Protein AF-A0A2P5N704-F1 (afdb_monomer_lite)

Sequence (113 aa):
MSKYLDLANVSDPSLVISEDHLAGADVYVDAKLWGLDIDPETIALPNARLSEIAMHWAKYLAADEG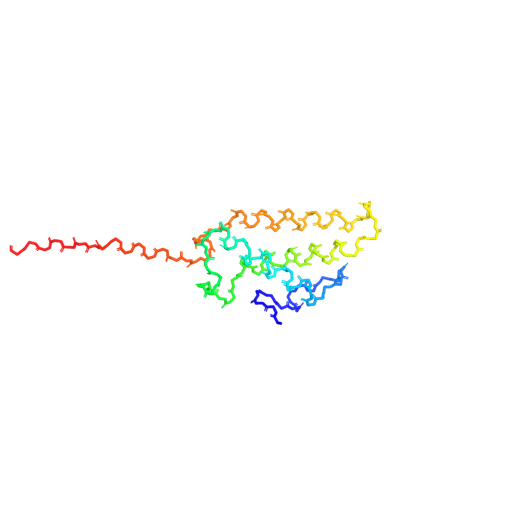AISEDSPLVKKARNFKDNAELLSETLSRKSLGIVDNNEYGNVILGRA

Foldseek 3Di:
DADADDPVVQDDVVFDQDVVLLVVLSVVLCVLCVVQVHHPVPFDPNDPLSNLLSSLSSLLVRLVVVDPDCPDVSVVSSVVSVVVSVVSSVVDDCVSSVNPPPPCPDPPPPDDD

Secondary structure (DSSP, 8-state):
--SS--HHHH-BTTB---HHHHHHHHHHHHHHHHHTT--GGGSPSS-HHHHHHHHHHHHHHHHHHT-SSTTSHHHHHHHHHHHHHHHHHHT--TTTTT---------------

Radius of gyration: 18.69 Å; chains: 1; bounding box: 48×23×66 Å

pLDDT: mean 76.05, std 10.94, range [47.25, 88.94]

Structure (mmCIF, N/CA/C/O backbone):
data_AF-A0A2P5N704-F1
#
_entry.id   AF-A0A2P5N704-F1
#
loop_
_atom_site.group_PDB
_atom_site.id
_atom_site.type_symbol
_atom_site.label_atom_id
_atom_site.label_alt_id
_atom_site.label_comp_id
_atom_site.label_asym_id
_atom_site.label_entity_id
_atom_site.label_seq_id
_atom_site.pdbx_PDB_ins_code
_atom_site.Cartn_x
_atom_site.Cartn_y
_atom_site.Cartn_z
_atom_site.occupancy
_atom_site.B_iso_or_equiv
_atom_site.auth_seq_id
_atom_site.auth_comp_id
_atom_site.auth_asym_id
_atom_site.auth_atom_id
_atom_site.pdbx_PDB_model_num
ATOM 1 N N . MET A 1 1 ? -6.088 -14.693 -5.894 1.00 55.22 1 MET A N 1
ATOM 2 C CA . MET A 1 1 ? -7.161 -13.682 -5.792 1.00 55.22 1 MET A CA 1
ATOM 3 C C . MET A 1 1 ? -6.734 -12.674 -4.758 1.00 55.22 1 MET A C 1
ATOM 5 O O . MET A 1 1 ? -6.454 -13.090 -3.638 1.00 55.22 1 MET A O 1
ATOM 9 N N . SER A 1 2 ? -6.633 -11.406 -5.148 1.00 61.19 2 SER A N 1
ATOM 10 C CA . SER A 1 2 ? -6.243 -10.362 -4.208 1.00 61.19 2 SER A CA 1
ATOM 11 C C . SER A 1 2 ? -7.361 -10.009 -3.242 1.00 61.19 2 SER A C 1
ATOM 13 O O . SER A 1 2 ? -8.535 -10.018 -3.613 1.00 61.19 2 SER A O 1
ATOM 15 N N . LYS A 1 3 ? -6.991 -9.752 -1.984 1.00 69.06 3 LYS A N 1
ATOM 16 C CA . LYS A 1 3 ? -7.943 -9.495 -0.891 1.00 69.06 3 LYS A CA 1
ATOM 17 C C . LYS A 1 3 ? -8.500 -8.077 -0.937 1.00 69.06 3 LYS A C 1
ATOM 19 O O . LYS A 1 3 ? -9.685 -7.882 -0.674 1.00 69.06 3 LYS A O 1
ATOM 24 N N . TYR A 1 4 ? -7.658 -7.095 -1.258 1.00 70.88 4 TYR A N 1
ATOM 25 C CA . TYR A 1 4 ? -8.018 -5.676 -1.147 1.00 70.88 4 TYR A CA 1
ATOM 26 C C . TYR A 1 4 ? -8.354 -5.022 -2.488 1.00 70.88 4 TYR A C 1
ATOM 28 O O . TYR A 1 4 ? -8.902 -3.914 -2.511 1.00 70.88 4 TYR A O 1
ATOM 36 N N . LEU A 1 5 ? -8.025 -5.685 -3.599 1.00 72.19 5 LEU A N 1
ATOM 37 C CA . LEU A 1 5 ? -8.093 -5.110 -4.932 1.00 72.19 5 LEU A CA 1
ATOM 38 C C . LEU A 1 5 ? -8.457 -6.114 -6.013 1.00 72.19 5 LEU A C 1
ATOM 40 O O . LEU A 1 5 ? -8.068 -7.277 -5.978 1.00 72.19 5 LEU A O 1
ATOM 44 N N . ASP A 1 6 ? -9.145 -5.586 -7.019 1.00 72.88 6 ASP A N 1
ATOM 45 C CA . ASP A 1 6 ? -9.465 -6.285 -8.251 1.00 72.88 6 ASP A CA 1
ATOM 46 C C . ASP A 1 6 ? -8.672 -5.656 -9.405 1.00 72.88 6 ASP A C 1
ATOM 48 O O . ASP A 1 6 ? -8.493 -4.431 -9.445 1.00 72.88 6 ASP A O 1
ATOM 52 N N . LEU A 1 7 ? -8.216 -6.477 -10.354 1.00 65.81 7 LEU A N 1
ATOM 53 C CA . LEU A 1 7 ? -7.479 -6.036 -11.547 1.00 65.81 7 LEU A CA 1
ATOM 54 C C . LEU A 1 7 ? -8.240 -4.946 -12.315 1.00 65.81 7 LEU A C 1
ATOM 56 O O . LEU A 1 7 ? -7.628 -4.015 -12.844 1.00 65.81 7 LEU A O 1
ATOM 60 N N . ALA A 1 8 ? -9.573 -5.021 -12.324 1.00 65.50 8 ALA A N 1
ATOM 61 C CA . ALA A 1 8 ? -10.426 -4.038 -12.983 1.00 65.50 8 ALA A CA 1
ATOM 62 C C . ALA A 1 8 ? -10.324 -2.626 -12.371 1.00 65.50 8 ALA A C 1
ATOM 64 O O . ALA A 1 8 ? -10.507 -1.641 -13.082 1.00 65.50 8 ALA A O 1
ATOM 65 N N . ASN A 1 9 ? -10.003 -2.511 -11.078 1.00 65.12 9 ASN A N 1
ATOM 66 C CA . ASN A 1 9 ? -9.929 -1.229 -10.366 1.00 65.12 9 ASN A CA 1
ATOM 67 C C . ASN A 1 9 ? -8.544 -0.571 -10.435 1.00 65.12 9 ASN A C 1
ATOM 69 O O . ASN A 1 9 ? -8.410 0.616 -10.148 1.00 65.12 9 ASN A O 1
ATOM 73 N N . VAL A 1 10 ? -7.510 -1.331 -10.797 1.00 66.56 10 VAL A N 1
ATOM 74 C CA . VAL A 1 10 ? -6.106 -0.888 -10.785 1.00 66.56 10 VAL A CA 1
ATOM 75 C C . VAL A 1 10 ? -5.552 -0.597 -12.178 1.00 66.56 10 VAL A C 1
ATOM 77 O O . VAL A 1 10 ? -4.522 0.069 -12.279 1.00 66.56 10 VAL A O 1
ATOM 80 N N . SER A 1 11 ? -6.243 -1.035 -13.234 1.00 64.62 11 SER A N 1
ATOM 81 C CA . SER A 1 11 ? -5.792 -0.907 -14.621 1.00 64.62 11 SER A CA 1
ATOM 82 C C . SER A 1 11 ? -5.401 0.537 -14.974 1.00 64.62 11 SER A C 1
ATOM 84 O O . SER A 1 11 ? -6.229 1.448 -14.956 1.00 64.62 11 SER A O 1
ATOM 86 N N . ASP A 1 12 ? -4.120 0.744 -15.285 1.00 66.12 12 ASP A N 1
ATOM 87 C CA . ASP A 1 12 ? -3.581 2.004 -15.792 1.00 66.12 12 ASP A CA 1
ATOM 88 C C . ASP A 1 12 ? -3.083 1.760 -17.222 1.00 66.12 12 ASP A C 1
ATOM 90 O O . ASP A 1 12 ? -2.269 0.862 -17.428 1.00 66.12 12 ASP A O 1
ATOM 94 N N . PRO A 1 13 ? -3.517 2.536 -18.228 1.00 68.38 13 PRO A N 1
ATOM 95 C CA . PRO A 1 13 ? -3.105 2.316 -19.616 1.00 68.38 13 PRO A CA 1
ATOM 96 C C . PRO A 1 13 ? -1.598 2.520 -19.848 1.00 68.38 13 PRO A C 1
ATOM 98 O O . PRO A 1 13 ? -1.090 2.167 -20.909 1.00 68.38 13 PRO A O 1
ATOM 101 N N . SER A 1 14 ? -0.879 3.092 -18.879 1.00 68.50 14 SER A N 1
ATOM 102 C CA . SER A 1 14 ? 0.566 3.321 -18.938 1.00 68.50 14 SER A CA 1
ATOM 103 C C . SER A 1 14 ? 1.391 2.204 -18.293 1.00 68.50 14 SER A C 1
ATOM 105 O O . SER A 1 14 ? 2.616 2.262 -18.385 1.00 68.50 14 SER A O 1
ATOM 107 N N . LEU A 1 15 ? 0.768 1.245 -17.593 1.00 74.62 15 LEU A N 1
ATOM 108 C CA . LEU A 1 15 ? 1.452 0.211 -16.811 1.00 74.62 15 LEU A CA 1
ATOM 109 C C . LEU A 1 15 ? 0.799 -1.156 -17.024 1.00 74.62 15 LEU A C 1
ATOM 111 O O . LEU A 1 15 ? -0.420 -1.296 -16.988 1.00 74.62 15 LEU A O 1
ATOM 115 N N . VAL A 1 16 ? 1.619 -2.192 -17.186 1.00 79.19 16 VAL A N 1
ATOM 116 C CA . VAL A 1 16 ? 1.127 -3.572 -17.224 1.00 79.19 16 VAL A CA 1
ATOM 117 C C . VAL A 1 16 ? 1.076 -4.087 -15.794 1.00 79.19 16 VAL A C 1
ATOM 119 O O . VAL A 1 16 ? 2.108 -4.323 -15.173 1.00 79.19 16 VAL A O 1
ATOM 122 N N . ILE A 1 17 ? -0.131 -4.225 -15.251 1.00 81.25 17 ILE A N 1
ATOM 123 C CA . ILE A 1 17 ? -0.331 -4.700 -13.883 1.00 81.25 17 ILE A CA 1
ATOM 124 C C . ILE A 1 17 ? -0.816 -6.144 -13.937 1.00 81.25 17 ILE A C 1
ATOM 126 O O . ILE A 1 17 ? -1.835 -6.438 -14.559 1.00 81.25 17 ILE A O 1
ATOM 130 N N . SER A 1 18 ? -0.051 -7.038 -13.318 1.00 83.00 18 SER A N 1
ATOM 131 C CA . SER A 1 18 ? -0.331 -8.465 -13.222 1.00 83.00 18 SER A CA 1
ATOM 132 C C . SER A 1 18 ? -0.947 -8.804 -11.861 1.00 83.00 18 SER A C 1
ATOM 134 O O . SER A 1 18 ? -0.918 -8.002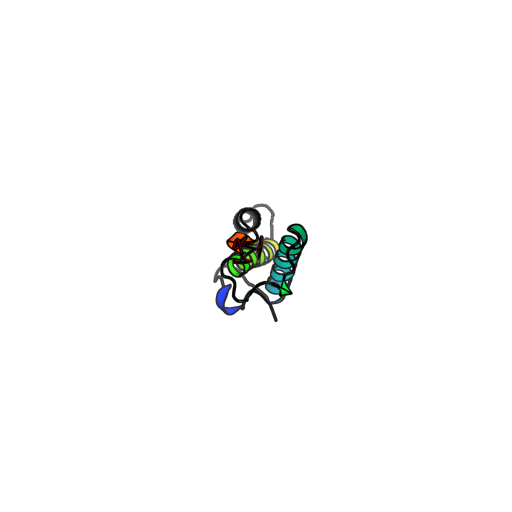 -10.924 1.00 83.00 18 SER A O 1
ATOM 136 N N . GLU A 1 19 ? -1.487 -10.016 -11.733 1.00 82.44 19 GLU A N 1
ATOM 137 C CA . GLU A 1 19 ? -1.955 -10.529 -10.438 1.00 82.44 19 GLU A CA 1
ATOM 138 C C . GLU A 1 19 ? -0.821 -10.646 -9.408 1.00 82.44 19 GLU A C 1
ATOM 140 O O . GLU A 1 19 ? -1.077 -10.533 -8.212 1.00 82.44 19 GLU A O 1
ATOM 145 N N . ASP A 1 20 ? 0.427 -10.813 -9.856 1.00 83.50 20 ASP A N 1
ATOM 146 C CA . ASP A 1 20 ? 1.601 -10.886 -8.980 1.00 83.50 20 ASP A CA 1
ATOM 147 C C . ASP A 1 20 ? 1.849 -9.546 -8.267 1.00 83.50 20 ASP A C 1
ATOM 149 O O . ASP A 1 20 ? 2.051 -9.497 -7.053 1.00 83.50 20 ASP A O 1
ATOM 153 N N . HIS A 1 21 ? 1.679 -8.428 -8.985 1.00 84.31 21 HIS A N 1
ATOM 154 C CA . HIS A 1 21 ? 1.752 -7.087 -8.397 1.00 84.31 21 HIS A CA 1
ATOM 155 C C . HIS A 1 21 ? 0.647 -6.842 -7.365 1.00 84.31 21 HIS A C 1
ATOM 157 O O . HIS A 1 21 ? 0.877 -6.163 -6.362 1.00 84.31 21 HIS A O 1
ATOM 163 N N . LEU A 1 22 ? -0.550 -7.391 -7.592 1.00 83.81 22 LEU A N 1
ATOM 164 C CA . LEU A 1 22 ? -1.639 -7.295 -6.623 1.00 83.81 22 LEU A CA 1
ATOM 165 C C . LEU A 1 22 ? -1.361 -8.149 -5.379 1.00 83.81 22 LEU A C 1
ATOM 167 O O . LEU A 1 22 ? -1.572 -7.679 -4.263 1.00 83.81 22 LEU A O 1
ATOM 171 N N . ALA A 1 23 ? -0.804 -9.351 -5.546 1.00 86.19 23 ALA A N 1
ATOM 172 C CA . ALA A 1 23 ? -0.380 -10.183 -4.423 1.00 86.19 23 ALA A CA 1
ATOM 173 C C . ALA A 1 23 ? 0.717 -9.492 -3.592 1.00 86.19 23 ALA A C 1
ATOM 175 O O . ALA A 1 23 ? 0.646 -9.473 -2.364 1.00 86.19 23 ALA A O 1
ATOM 176 N N . GLY A 1 24 ? 1.693 -8.854 -4.247 1.00 84.69 24 GLY A N 1
ATOM 177 C CA . GLY A 1 24 ? 2.716 -8.052 -3.571 1.00 84.69 24 GLY A CA 1
ATOM 178 C C . GLY A 1 24 ? 2.139 -6.847 -2.818 1.00 84.69 24 GLY A C 1
ATOM 179 O O . GLY A 1 24 ? 2.610 -6.509 -1.730 1.00 84.69 24 GLY A O 1
ATOM 180 N N . ALA A 1 25 ? 1.093 -6.218 -3.357 1.00 86.19 25 ALA A N 1
ATOM 181 C CA . ALA A 1 25 ? 0.377 -5.137 -2.686 1.00 86.19 25 ALA A CA 1
ATOM 182 C C . ALA A 1 25 ? -0.418 -5.608 -1.464 1.00 86.19 25 ALA A C 1
ATOM 184 O O . ALA A 1 25 ? -0.389 -4.929 -0.436 1.00 86.19 25 ALA A O 1
ATOM 185 N N . ASP A 1 26 ? -1.059 -6.775 -1.534 1.00 86.25 26 ASP A N 1
ATOM 186 C CA . ASP A 1 26 ? -1.745 -7.366 -0.382 1.00 86.25 26 ASP A CA 1
ATOM 187 C C . ASP A 1 26 ? -0.757 -7.658 0.756 1.00 86.25 26 ASP A C 1
ATOM 189 O O . ASP A 1 26 ? -1.013 -7.289 1.900 1.00 86.25 26 ASP A O 1
ATOM 193 N N . VAL A 1 27 ? 0.410 -8.235 0.439 1.00 88.94 27 VAL A N 1
ATOM 194 C CA . VAL A 1 27 ? 1.469 -8.506 1.428 1.00 88.94 27 VAL A CA 1
ATOM 195 C C . VAL A 1 27 ? 1.949 -7.217 2.095 1.00 88.94 27 VAL A C 1
ATOM 197 O O . VAL A 1 27 ? 2.164 -7.193 3.306 1.00 88.94 27 VAL A O 1
ATOM 200 N N . TYR A 1 28 ? 2.106 -6.134 1.329 1.00 87.81 28 TYR A N 1
ATOM 201 C CA . TYR A 1 28 ? 2.502 -4.841 1.885 1.00 87.81 28 TYR A CA 1
ATOM 202 C C . TYR A 1 28 ? 1.444 -4.273 2.837 1.00 87.81 28 TYR A C 1
ATOM 204 O O . TYR A 1 28 ? 1.783 -3.821 3.932 1.00 87.81 28 TYR A O 1
ATOM 212 N N . VAL A 1 29 ? 0.169 -4.311 2.443 1.00 87.00 29 VAL A N 1
ATOM 213 C CA . VAL A 1 29 ? -0.932 -3.838 3.290 1.00 87.00 29 VAL A CA 1
ATOM 214 C C . VAL A 1 29 ? -1.034 -4.665 4.566 1.00 87.00 29 VAL A C 1
ATOM 216 O O . VAL A 1 29 ? -1.079 -4.084 5.651 1.00 87.00 29 VAL A O 1
ATOM 219 N N . ASP A 1 30 ? -0.985 -5.992 4.458 1.00 87.31 30 ASP A N 1
ATOM 220 C CA . ASP A 1 30 ? -0.990 -6.881 5.618 1.00 87.31 30 ASP A CA 1
ATOM 221 C C . ASP A 1 30 ? 0.191 -6.554 6.543 1.00 87.31 30 ASP A C 1
ATOM 223 O O . ASP A 1 30 ? -0.005 -6.349 7.738 1.00 87.31 30 ASP A O 1
ATOM 227 N N . ALA A 1 31 ? 1.408 -6.401 6.010 1.00 87.19 31 ALA A N 1
ATOM 228 C CA . ALA A 1 31 ? 2.583 -6.048 6.808 1.00 87.19 31 ALA A CA 1
ATOM 229 C C . ALA A 1 31 ? 2.425 -4.709 7.553 1.00 87.19 31 ALA A C 1
ATOM 231 O O . ALA A 1 31 ? 2.861 -4.585 8.700 1.00 87.19 31 ALA A O 1
ATOM 232 N N . LYS A 1 32 ? 1.784 -3.707 6.936 1.00 86.25 32 LYS A N 1
ATOM 233 C CA . LYS A 1 32 ? 1.488 -2.423 7.593 1.00 86.25 32 LYS A CA 1
ATOM 234 C C . LYS A 1 32 ? 0.454 -2.567 8.706 1.00 86.25 32 LYS A C 1
ATOM 236 O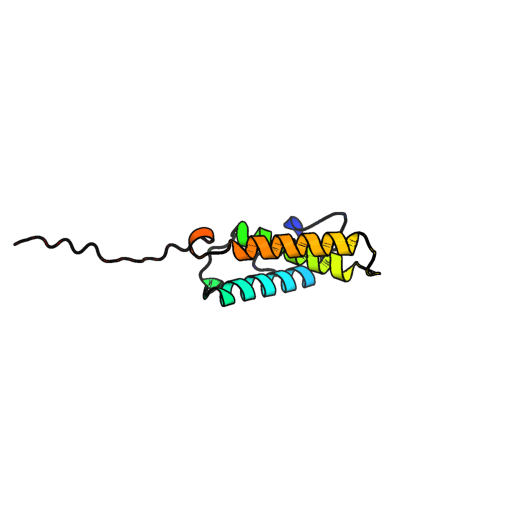 O . LYS A 1 32 ? 0.621 -1.951 9.754 1.00 86.25 32 LYS A O 1
ATOM 241 N N . LEU A 1 33 ? -0.576 -3.384 8.505 1.00 84.94 33 LEU A N 1
ATOM 242 C CA . LEU A 1 33 ? -1.593 -3.666 9.521 1.00 84.94 33 LEU A CA 1
ATOM 243 C C . LEU A 1 33 ? -0.997 -4.414 10.717 1.00 84.94 33 LEU A C 1
ATOM 245 O O . LEU A 1 33 ? -1.160 -3.970 11.854 1.00 84.94 33 LEU A O 1
ATOM 249 N N . TRP A 1 34 ? -0.202 -5.454 10.459 1.00 86.31 34 TRP A N 1
ATOM 250 C CA . TRP A 1 34 ? 0.553 -6.168 11.491 1.00 86.31 34 TRP A CA 1
ATOM 251 C C . TRP A 1 34 ? 1.496 -5.236 12.262 1.00 86.31 34 TRP A C 1
ATOM 253 O O . TRP A 1 34 ? 1.570 -5.314 13.485 1.00 86.31 34 TRP A O 1
ATOM 263 N N . GLY A 1 35 ? 2.172 -4.305 11.577 1.00 82.62 35 GLY A N 1
ATOM 264 C CA . GLY A 1 35 ? 3.022 -3.295 12.217 1.00 82.62 35 GLY A CA 1
ATOM 265 C C . GLY A 1 35 ? 2.273 -2.315 13.132 1.00 82.62 35 GLY A C 1
ATOM 266 O O . GLY A 1 35 ? 2.885 -1.722 14.018 1.00 82.62 35 GLY A O 1
ATOM 267 N N . LEU A 1 36 ? 0.960 -2.161 12.945 1.00 81.69 36 LEU A N 1
ATOM 268 C CA . LEU A 1 36 ? 0.077 -1.347 13.785 1.00 81.69 36 LEU A CA 1
ATOM 269 C C . LEU A 1 36 ? -0.648 -2.164 14.866 1.00 81.69 36 LEU A C 1
ATOM 271 O O . LEU A 1 36 ? -1.515 -1.616 15.551 1.00 81.69 36 LEU A O 1
ATOM 275 N N . ASP A 1 37 ? -0.309 -3.449 15.020 1.00 83.25 37 ASP A N 1
ATOM 276 C CA . ASP A 1 37 ? -1.015 -4.384 15.905 1.00 83.25 37 ASP A CA 1
ATOM 277 C C . ASP A 1 37 ? -2.522 -4.430 15.574 1.00 83.25 37 ASP A C 1
ATOM 279 O O . ASP A 1 37 ? -3.399 -4.300 16.434 1.00 83.25 37 ASP A O 1
ATOM 283 N N . ILE A 1 38 ? -2.826 -4.498 14.274 1.00 82.44 38 ILE A N 1
ATOM 284 C CA . ILE A 1 38 ? -4.177 -4.629 13.731 1.00 82.44 38 ILE A CA 1
ATOM 285 C C . ILE A 1 38 ? -4.221 -5.917 12.928 1.00 82.44 38 ILE A C 1
ATOM 287 O O . ILE A 1 38 ? -3.488 -6.079 11.954 1.00 82.44 38 ILE A O 1
ATOM 291 N N . ASP A 1 39 ? -5.111 -6.818 13.324 1.00 82.75 39 ASP A N 1
ATOM 292 C CA . ASP A 1 39 ? -5.311 -8.057 12.594 1.00 82.75 39 ASP A CA 1
ATOM 293 C C . ASP A 1 39 ? -6.106 -7.774 11.301 1.00 82.75 39 ASP A C 1
ATOM 295 O O . ASP A 1 39 ? -7.214 -7.224 11.373 1.00 82.75 39 ASP A O 1
ATOM 299 N N . PRO A 1 40 ? -5.574 -8.112 10.114 1.00 79.31 40 PRO A N 1
ATOM 300 C CA . PRO A 1 40 ? -6.237 -7.841 8.840 1.00 79.31 40 PRO A CA 1
ATOM 301 C C . PRO A 1 40 ? -7.588 -8.556 8.684 1.00 79.31 40 PRO A C 1
ATOM 303 O O . PRO A 1 40 ? -8.450 -8.063 7.959 1.00 79.31 40 PRO A O 1
ATOM 306 N N . GLU A 1 41 ? -7.818 -9.677 9.374 1.00 79.69 41 GLU A N 1
ATOM 307 C CA . GLU A 1 41 ? -9.097 -10.399 9.349 1.00 79.69 41 GLU A CA 1
ATOM 308 C C . GLU A 1 41 ? -10.195 -9.675 10.138 1.00 79.69 41 GLU A C 1
ATOM 310 O O . GLU A 1 41 ? -11.383 -9.900 9.905 1.00 79.69 41 GLU A O 1
ATOM 315 N N . THR A 1 42 ? -9.821 -8.765 11.043 1.00 74.12 42 THR A N 1
ATOM 316 C CA . THR A 1 42 ? -10.782 -7.967 11.825 1.00 74.12 42 THR A CA 1
ATOM 317 C C . THR A 1 42 ? -11.345 -6.774 11.057 1.00 74.12 42 THR A C 1
ATOM 319 O O . THR A 1 42 ? -12.286 -6.121 11.515 1.00 74.12 42 THR A O 1
ATOM 322 N N . ILE A 1 43 ? -10.792 -6.478 9.879 1.00 78.00 43 ILE A N 1
ATOM 323 C CA . ILE A 1 43 ? -11.175 -5.319 9.082 1.00 78.00 43 ILE A CA 1
ATOM 324 C C . ILE A 1 43 ? -12.321 -5.690 8.145 1.00 78.00 43 ILE A C 1
ATOM 326 O O . ILE A 1 43 ? -12.245 -6.638 7.366 1.00 78.00 43 ILE A O 1
ATOM 330 N N . ALA A 1 44 ? -13.384 -4.887 8.168 1.00 75.62 44 ALA A N 1
ATOM 331 C CA . ALA A 1 44 ? -14.474 -5.027 7.215 1.00 75.62 44 ALA A CA 1
ATOM 332 C C . ALA A 1 44 ? -14.013 -4.634 5.799 1.00 75.62 44 ALA A C 1
ATOM 334 O O . ALA A 1 44 ? -13.587 -3.499 5.562 1.00 75.62 44 ALA A O 1
ATOM 335 N N . LEU A 1 45 ? -14.132 -5.571 4.856 1.00 76.81 45 LEU A N 1
ATOM 336 C CA . LEU A 1 45 ? -13.870 -5.353 3.434 1.00 76.81 45 LEU A CA 1
ATOM 337 C C . LEU A 1 45 ? -15.178 -5.141 2.650 1.00 76.81 45 LEU A C 1
ATOM 339 O O . LEU A 1 45 ? -16.183 -5.779 2.974 1.00 76.81 45 LEU A O 1
ATOM 343 N N . PRO A 1 46 ? -15.182 -4.296 1.598 1.00 74.69 46 PRO A N 1
ATOM 344 C CA . PRO A 1 46 ? -14.053 -3.514 1.085 1.00 74.69 46 PRO A CA 1
ATOM 345 C C . PRO A 1 46 ? -13.791 -2.237 1.902 1.00 74.69 46 PRO A C 1
ATOM 347 O O . PRO A 1 46 ? -14.716 -1.501 2.243 1.00 74.69 46 PRO A O 1
ATOM 350 N N . ASN A 1 47 ? -12.514 -1.938 2.161 1.00 80.25 47 ASN A N 1
ATOM 351 C CA . ASN A 1 47 ? -12.095 -0.695 2.807 1.00 80.25 47 ASN A CA 1
ATOM 352 C C . ASN A 1 47 ? -11.388 0.208 1.791 1.00 80.25 47 ASN A C 1
ATOM 354 O O . ASN A 1 47 ? -10.313 -0.135 1.301 1.00 80.25 47 ASN A O 1
ATOM 358 N N . ALA A 1 48 ? -11.969 1.379 1.517 1.00 79.94 48 ALA A N 1
ATOM 359 C CA . ALA A 1 48 ? -11.458 2.303 0.504 1.00 79.94 48 ALA A CA 1
ATOM 360 C C . ALA A 1 48 ? -9.988 2.694 0.737 1.00 79.94 48 ALA A C 1
ATOM 362 O O . ALA A 1 48 ? -9.219 2.743 -0.216 1.00 79.94 48 ALA A O 1
ATOM 363 N N . ARG A 1 49 ? -9.570 2.889 1.997 1.00 81.38 49 ARG A N 1
ATOM 364 C CA . ARG A 1 49 ? -8.190 3.275 2.332 1.00 81.38 49 ARG A CA 1
ATOM 365 C C . ARG A 1 49 ? -7.197 2.158 2.048 1.00 81.38 49 ARG A C 1
ATOM 367 O O . ARG A 1 49 ? -6.134 2.414 1.493 1.00 81.38 49 ARG A O 1
ATOM 374 N N . LEU A 1 50 ? -7.547 0.925 2.411 1.00 83.44 50 LEU A N 1
ATOM 375 C CA . LEU A 1 50 ? -6.699 -0.236 2.138 1.00 83.44 50 LEU A CA 1
ATOM 376 C C . LEU A 1 50 ? -6.590 -0.495 0.635 1.00 83.44 50 LEU A C 1
ATOM 378 O O . LEU A 1 50 ? -5.494 -0.735 0.137 1.00 83.44 50 LEU A O 1
ATOM 382 N N . SER A 1 51 ? -7.700 -0.359 -0.093 1.00 84.75 51 SER A N 1
ATOM 383 C CA . SER A 1 51 ? -7.709 -0.460 -1.552 1.00 84.75 51 SER A CA 1
ATOM 384 C C . SER A 1 51 ? -6.879 0.645 -2.218 1.00 84.75 51 SER A C 1
ATOM 386 O O . SER A 1 51 ? -6.172 0.363 -3.180 1.00 84.75 51 SER A O 1
ATOM 388 N N . GLU A 1 52 ? -6.899 1.883 -1.713 1.00 84.81 52 GLU A N 1
ATOM 389 C CA . GLU A 1 52 ? -6.042 2.971 -2.216 1.00 84.81 52 GLU A CA 1
ATOM 390 C C . GLU A 1 52 ? -4.550 2.687 -1.978 1.00 84.81 52 GLU A C 1
ATOM 392 O O . GLU A 1 52 ? -3.743 2.826 -2.898 1.00 84.81 52 GLU A O 1
ATOM 397 N N . ILE A 1 53 ? -4.171 2.236 -0.778 1.00 85.81 53 ILE A N 1
ATOM 398 C CA . ILE A 1 53 ? -2.773 1.902 -0.456 1.00 85.81 53 ILE A CA 1
ATOM 399 C C . ILE A 1 53 ? -2.280 0.755 -1.335 1.00 85.81 53 ILE A C 1
ATOM 401 O O . ILE A 1 53 ? -1.231 0.874 -1.973 1.00 85.81 53 ILE A O 1
ATOM 405 N N . ALA A 1 54 ? -3.052 -0.329 -1.420 1.00 86.12 54 ALA A N 1
ATOM 406 C CA . ALA A 1 54 ? -2.708 -1.457 -2.273 1.00 86.12 54 ALA A CA 1
ATOM 407 C C . ALA A 1 54 ? -2.662 -1.047 -3.760 1.00 86.12 54 ALA A C 1
ATOM 409 O O . ALA A 1 54 ? -1.809 -1.532 -4.500 1.00 86.12 54 ALA A O 1
ATOM 410 N N . MET A 1 55 ? -3.486 -0.088 -4.204 1.00 86.00 55 MET A N 1
ATOM 411 C CA . MET A 1 55 ? -3.460 0.407 -5.587 1.00 86.00 55 MET A CA 1
ATOM 412 C C . MET A 1 55 ? -2.154 1.133 -5.883 1.00 86.00 55 MET A C 1
ATOM 414 O O . MET A 1 55 ? -1.526 0.890 -6.915 1.00 86.00 55 MET A O 1
ATOM 418 N N . HIS A 1 56 ? -1.745 2.037 -4.994 1.00 86.94 56 HIS A N 1
ATOM 419 C CA . HIS A 1 56 ? -0.493 2.765 -5.150 1.00 86.94 56 HIS A CA 1
ATOM 420 C C . HIS A 1 56 ? 0.713 1.825 -5.086 1.00 86.94 56 HIS A C 1
ATOM 422 O O . H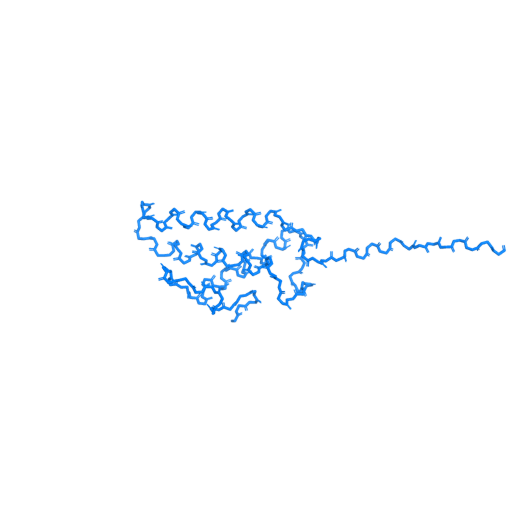IS A 1 56 ? 1.626 1.963 -5.899 1.00 86.94 56 HIS A O 1
ATOM 428 N N . TRP A 1 57 ? 0.688 0.819 -4.209 1.00 87.25 57 TRP A N 1
ATOM 429 C CA . TRP A 1 57 ? 1.769 -0.160 -4.120 1.00 87.25 57 TRP A CA 1
ATOM 430 C C . TRP A 1 57 ? 1.854 -1.076 -5.350 1.00 87.25 57 TRP A C 1
ATOM 432 O O . TRP A 1 57 ? 2.938 -1.276 -5.891 1.00 87.25 57 TRP A O 1
ATOM 442 N N . ALA A 1 58 ? 0.722 -1.562 -5.867 1.00 86.56 58 ALA A N 1
ATOM 443 C CA . ALA A 1 58 ? 0.695 -2.356 -7.098 1.00 86.56 58 ALA A CA 1
ATOM 444 C C . ALA A 1 58 ? 1.214 -1.556 -8.306 1.00 86.56 58 ALA A C 1
ATOM 446 O O . ALA A 1 58 ? 1.961 -2.078 -9.134 1.00 86.56 58 ALA A O 1
ATOM 447 N N . LYS A 1 59 ? 0.865 -0.264 -8.389 1.00 85.38 59 LYS A N 1
ATOM 448 C CA . LYS A 1 59 ? 1.384 0.652 -9.419 1.00 85.38 59 LYS A CA 1
ATOM 449 C C . LYS A 1 59 ? 2.877 0.918 -9.257 1.00 85.38 59 LYS A C 1
ATOM 451 O O . LYS A 1 59 ? 3.564 1.059 -10.265 1.00 85.38 59 LYS A O 1
ATOM 456 N N . TYR A 1 60 ? 3.378 0.979 -8.023 1.00 87.50 60 TYR A N 1
ATOM 457 C CA . TYR A 1 60 ? 4.810 1.053 -7.753 1.00 87.50 60 TYR A CA 1
ATOM 458 C C . TYR A 1 60 ? 5.530 -0.190 -8.287 1.00 87.50 60 TYR A C 1
ATOM 460 O O . TYR A 1 60 ? 6.434 -0.028 -9.099 1.00 87.50 60 TYR A O 1
ATOM 468 N N . LEU A 1 61 ? 5.083 -1.398 -7.921 1.00 86.31 61 LEU A N 1
ATOM 469 C CA . LEU A 1 61 ? 5.692 -2.656 -8.374 1.00 86.31 61 LEU A CA 1
ATOM 470 C C . LEU A 1 61 ? 5.702 -2.770 -9.904 1.00 86.31 61 LEU A C 1
ATOM 472 O O . LEU A 1 61 ? 6.744 -3.029 -10.495 1.00 86.31 61 LEU A O 1
ATOM 476 N N . ALA A 1 62 ? 4.576 -2.467 -10.555 1.00 85.38 62 ALA A N 1
ATOM 477 C CA . ALA A 1 62 ? 4.486 -2.495 -12.013 1.00 85.38 62 ALA A CA 1
ATOM 478 C C . ALA A 1 62 ? 5.385 -1.447 -12.698 1.00 85.38 62 ALA A C 1
ATOM 480 O O . ALA A 1 62 ? 5.929 -1.689 -13.775 1.00 85.38 62 ALA A O 1
ATOM 481 N N . ALA A 1 63 ? 5.530 -0.260 -12.102 1.00 84.81 63 ALA A N 1
ATOM 482 C CA . ALA A 1 63 ? 6.394 0.791 -12.635 1.00 84.81 63 ALA A CA 1
ATOM 483 C C . ALA A 1 63 ? 7.886 0.505 -12.402 1.00 84.81 63 ALA A C 1
ATOM 485 O O . ALA A 1 63 ? 8.701 0.909 -13.230 1.00 84.81 63 ALA A O 1
ATOM 486 N N . ASP A 1 64 ? 8.225 -0.166 -11.300 1.00 83.69 64 ASP A N 1
ATOM 487 C CA . ASP A 1 64 ? 9.577 -0.610 -10.956 1.00 83.69 64 ASP A CA 1
ATOM 488 C C 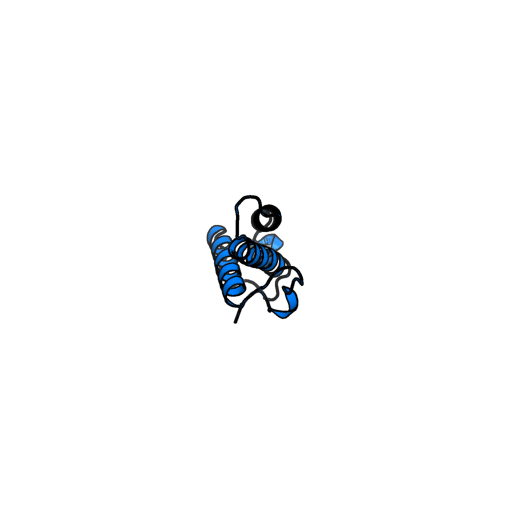. ASP A 1 64 ? 10.025 -1.752 -11.881 1.00 83.69 64 ASP A C 1
ATOM 490 O O . ASP A 1 64 ? 11.075 -1.653 -12.508 1.00 83.69 64 ASP A O 1
ATOM 494 N N . GLU A 1 65 ? 9.173 -2.760 -12.093 1.00 83.44 65 GLU A N 1
ATOM 495 C CA . GLU A 1 65 ? 9.439 -3.860 -13.030 1.00 83.44 65 GLU A CA 1
ATOM 496 C C . GLU A 1 65 ? 9.548 -3.366 -14.485 1.00 83.44 65 GLU A C 1
ATOM 498 O O . GLU A 1 65 ? 10.405 -3.809 -15.251 1.00 83.44 65 GLU A O 1
ATOM 503 N N . GLY A 1 66 ? 8.714 -2.394 -14.870 1.00 75.56 66 GLY A N 1
ATOM 504 C CA . GLY A 1 66 ? 8.757 -1.771 -16.194 1.00 75.56 66 GLY A CA 1
ATOM 505 C C . GLY A 1 66 ? 9.924 -0.797 -16.407 1.00 75.56 66 GLY A C 1
ATOM 506 O O . GLY A 1 66 ? 10.132 -0.327 -17.532 1.00 75.56 66 GLY A O 1
ATOM 507 N N . ALA A 1 67 ? 10.685 -0.449 -15.365 1.00 76.50 67 ALA A N 1
ATOM 508 C CA . ALA A 1 67 ? 11.796 0.485 -15.470 1.00 76.50 67 ALA A CA 1
ATOM 509 C C . ALA A 1 67 ? 13.064 -0.209 -15.994 1.00 76.50 67 ALA A C 1
ATOM 511 O O . ALA A 1 67 ? 13.836 -0.810 -15.260 1.00 76.50 67 ALA A O 1
ATOM 512 N N . ILE A 1 68 ? 13.334 -0.049 -17.290 1.00 69.06 68 ILE A N 1
ATOM 513 C CA . ILE A 1 68 ? 14.516 -0.631 -17.955 1.00 69.06 68 ILE A CA 1
ATOM 514 C C . ILE A 1 68 ? 15.820 0.112 -17.574 1.00 69.06 68 ILE A C 1
ATOM 516 O O . ILE A 1 68 ? 16.924 -0.388 -17.790 1.00 69.06 68 ILE A O 1
ATOM 520 N N . SER A 1 69 ? 15.739 1.333 -17.031 1.00 68.81 69 SER A N 1
ATOM 521 C CA . SER A 1 69 ? 16.909 2.147 -16.646 1.00 68.81 69 SER A CA 1
ATOM 522 C C . SER A 1 69 ? 16.563 3.158 -15.548 1.00 68.81 69 SER A C 1
ATOM 524 O O . SER A 1 69 ? 15.459 3.705 -15.566 1.00 68.81 69 SER A O 1
ATOM 526 N N . GLU A 1 70 ? 17.517 3.464 -14.655 1.00 65.00 70 GLU A N 1
ATOM 527 C CA . GLU A 1 70 ? 17.346 4.366 -13.491 1.00 65.00 70 GLU A CA 1
ATOM 528 C C . GLU A 1 70 ? 16.851 5.784 -13.842 1.00 65.00 70 GLU A C 1
ATOM 530 O O . GLU A 1 70 ? 16.171 6.416 -13.034 1.00 65.00 70 GLU A O 1
ATOM 535 N N . ASP A 1 71 ? 17.119 6.270 -15.058 1.00 64.75 71 ASP A N 1
ATOM 536 C CA . ASP A 1 71 ? 16.678 7.591 -15.540 1.00 64.75 71 ASP A CA 1
ATOM 537 C C . ASP A 1 71 ? 15.312 7.580 -16.253 1.00 64.75 71 ASP A C 1
ATOM 539 O O . ASP A 1 71 ? 14.846 8.600 -16.770 1.00 64.75 71 ASP A O 1
ATOM 543 N N . SER A 1 72 ? 14.630 6.431 -16.298 1.00 72.81 72 SER A N 1
ATOM 544 C CA . SER A 1 72 ? 13.335 6.339 -16.969 1.00 72.81 72 SER A CA 1
ATOM 545 C C . SER A 1 72 ? 12.268 7.173 -16.245 1.00 72.81 72 SER A C 1
ATOM 547 O O . SER A 1 72 ? 12.188 7.162 -15.014 1.00 72.81 72 SER A O 1
ATOM 549 N N . PRO A 1 73 ? 11.351 7.836 -16.977 1.00 75.81 73 PRO A N 1
ATOM 550 C CA . PRO A 1 73 ? 10.219 8.549 -16.373 1.00 75.81 73 PRO A CA 1
ATOM 551 C C . PRO A 1 73 ? 9.323 7.631 -15.523 1.00 75.81 73 PRO A C 1
ATOM 553 O O . PRO A 1 73 ? 8.613 8.108 -14.636 1.00 75.81 73 PRO A O 1
ATOM 556 N N . LEU A 1 74 ? 9.392 6.316 -15.757 1.00 77.50 74 LEU A N 1
ATOM 557 C CA . LEU A 1 74 ? 8.752 5.286 -14.943 1.00 77.50 74 LEU A CA 1
ATOM 558 C C . LEU A 1 74 ? 9.331 5.202 -13.528 1.00 77.50 74 LEU A C 1
ATOM 560 O O . LEU A 1 74 ? 8.551 5.087 -12.595 1.00 77.50 74 LEU A O 1
ATOM 564 N N . VAL A 1 75 ? 10.640 5.390 -13.330 1.00 79.62 75 VAL A N 1
ATOM 565 C CA . VAL A 1 75 ? 11.271 5.379 -11.994 1.00 79.62 75 VAL A CA 1
ATOM 566 C C . VAL A 1 75 ? 10.781 6.554 -11.148 1.00 79.62 75 VAL A C 1
ATOM 568 O O . VAL A 1 75 ? 10.481 6.404 -9.965 1.00 79.62 75 VAL A O 1
ATOM 571 N N . LYS A 1 76 ? 10.626 7.737 -11.758 1.00 81.81 76 LYS A N 1
ATOM 572 C CA . LYS A 1 76 ? 10.040 8.904 -11.076 1.00 81.81 76 LYS A CA 1
ATOM 573 C C . LYS A 1 76 ? 8.580 8.655 -10.693 1.00 81.81 76 LYS A C 1
ATOM 575 O O . LYS A 1 76 ? 8.173 9.013 -9.591 1.00 81.81 76 LYS A O 1
ATOM 580 N N . LYS A 1 77 ? 7.800 8.018 -11.574 1.00 79.62 77 LYS A N 1
ATOM 581 C CA . LYS A 1 77 ? 6.424 7.602 -11.259 1.00 79.62 77 LYS A CA 1
ATOM 582 C C . LYS A 1 77 ? 6.390 6.547 -10.151 1.00 79.62 77 LYS A C 1
ATOM 584 O O . LYS A 1 77 ? 5.598 6.701 -9.230 1.00 79.62 77 LYS A O 1
ATOM 589 N N . ALA A 1 78 ? 7.263 5.544 -10.202 1.00 83.50 78 ALA A N 1
ATOM 590 C CA . ALA A 1 78 ? 7.392 4.499 -9.193 1.00 83.50 78 ALA A CA 1
ATOM 591 C C . ALA A 1 78 ? 7.672 5.109 -7.813 1.00 83.50 78 ALA A C 1
ATOM 593 O O . ALA A 1 78 ? 6.940 4.831 -6.867 1.00 83.50 78 ALA A O 1
ATOM 594 N N . ARG A 1 79 ? 8.642 6.031 -7.713 1.00 84.94 79 ARG A N 1
ATOM 595 C CA . ARG A 1 79 ? 8.907 6.779 -6.472 1.00 84.94 79 ARG A CA 1
ATOM 596 C C . ARG A 1 79 ? 7.681 7.537 -5.977 1.00 84.94 79 ARG A C 1
ATOM 598 O O . ARG A 1 79 ? 7.297 7.345 -4.835 1.00 84.94 79 ARG A O 1
ATOM 605 N N . ASN A 1 80 ? 7.006 8.293 -6.843 1.00 85.94 80 ASN A N 1
ATOM 606 C CA . ASN A 1 80 ? 5.788 9.001 -6.446 1.00 85.94 80 ASN A CA 1
ATOM 607 C C . ASN A 1 80 ? 4.695 8.045 -5.944 1.00 85.94 80 ASN A C 1
ATOM 609 O O . ASN A 1 80 ? 3.993 8.361 -4.989 1.00 85.94 80 ASN A O 1
ATOM 613 N N . PHE A 1 81 ? 4.507 6.887 -6.581 1.00 86.19 81 PHE A N 1
ATOM 614 C CA . PHE A 1 81 ? 3.531 5.898 -6.120 1.00 86.19 81 PHE A CA 1
ATOM 615 C C . PHE A 1 81 ? 3.916 5.303 -4.769 1.00 86.19 81 PHE A C 1
ATOM 617 O O . PHE A 1 81 ? 3.050 5.168 -3.907 1.00 86.19 81 PHE A O 1
ATOM 624 N N . LYS A 1 82 ? 5.206 5.027 -4.565 1.00 87.62 82 LYS A N 1
ATOM 625 C CA . LYS A 1 82 ? 5.743 4.577 -3.286 1.00 87.62 82 LYS A CA 1
ATOM 626 C C . LYS A 1 82 ? 5.519 5.619 -2.188 1.00 87.62 82 LYS A C 1
ATOM 628 O O . LYS A 1 82 ? 4.914 5.284 -1.177 1.00 87.62 82 LYS A O 1
ATOM 633 N N . ASP A 1 83 ? 5.905 6.874 -2.418 1.00 88.38 83 ASP A N 1
ATOM 634 C CA . ASP A 1 83 ? 5.733 7.967 -1.453 1.00 88.38 83 ASP A CA 1
ATOM 635 C C . ASP A 1 83 ? 4.255 8.152 -1.075 1.00 88.38 83 ASP A C 1
ATOM 637 O O . ASP A 1 83 ? 3.926 8.300 0.099 1.00 88.38 83 ASP A O 1
ATOM 641 N N . ASN A 1 84 ? 3.340 8.078 -2.051 1.00 86.19 84 ASN A N 1
ATOM 642 C CA . ASN A 1 84 ? 1.899 8.156 -1.789 1.00 86.19 84 ASN A CA 1
ATOM 643 C C . ASN A 1 84 ? 1.387 6.962 -0.970 1.00 86.19 84 ASN A C 1
ATOM 645 O O . ASN A 1 84 ? 0.584 7.155 -0.057 1.00 86.19 84 ASN A O 1
ATOM 649 N N . ALA A 1 85 ? 1.840 5.742 -1.273 1.00 85.19 85 ALA A N 1
ATOM 650 C CA . ALA A 1 85 ? 1.482 4.557 -0.496 1.00 85.19 85 ALA A CA 1
ATOM 651 C C . ALA A 1 85 ? 2.001 4.654 0.946 1.00 85.19 85 ALA A C 1
ATOM 653 O O . ALA A 1 85 ? 1.271 4.326 1.880 1.00 85.19 85 ALA A O 1
ATOM 654 N N . GLU A 1 86 ? 3.227 5.149 1.136 1.00 86.50 86 GLU A N 1
ATOM 655 C CA . GLU A 1 86 ? 3.825 5.343 2.456 1.00 86.50 86 GLU A CA 1
ATOM 656 C C . GLU A 1 86 ? 3.073 6.411 3.257 1.00 86.50 86 GLU A C 1
ATOM 658 O O . GLU A 1 86 ? 2.618 6.106 4.358 1.00 86.50 86 GLU A O 1
ATOM 663 N N . LEU A 1 87 ? 2.819 7.590 2.681 1.00 85.94 87 LEU A N 1
ATOM 664 C CA . LEU A 1 87 ? 2.012 8.652 3.298 1.00 85.94 87 LEU A CA 1
ATOM 665 C C . LEU A 1 87 ? 0.622 8.158 3.709 1.00 85.94 87 LEU A C 1
ATOM 667 O O . LEU A 1 87 ? 0.178 8.389 4.832 1.00 85.94 87 LEU A O 1
ATOM 671 N N . LEU A 1 88 ? -0.072 7.444 2.818 1.00 82.00 88 LEU A N 1
ATOM 672 C CA . LEU A 1 88 ? -1.378 6.870 3.139 1.00 82.00 88 LEU A CA 1
ATOM 673 C C . LEU A 1 88 ? -1.267 5.824 4.255 1.00 82.00 88 LEU A C 1
ATOM 675 O O . LEU A 1 88 ? -2.118 5.805 5.147 1.00 82.00 88 LEU A O 1
ATOM 679 N N . SER A 1 89 ? -0.205 5.013 4.259 1.00 82.19 89 SER A N 1
ATOM 680 C CA . SER A 1 89 ? 0.050 4.038 5.323 1.00 82.19 89 SER A CA 1
ATOM 681 C C . SER A 1 89 ? 0.340 4.692 6.677 1.00 82.19 89 SER A C 1
ATOM 683 O O . SER A 1 89 ? -0.078 4.161 7.698 1.00 82.19 89 SER A O 1
ATOM 685 N N . GLU A 1 90 ? 0.973 5.866 6.713 1.00 83.12 90 GLU A N 1
ATOM 686 C CA . GLU A 1 90 ? 1.198 6.627 7.951 1.00 83.12 90 GLU A CA 1
ATOM 687 C C . GLU A 1 90 ? -0.101 7.214 8.517 1.00 83.12 90 GLU A C 1
ATOM 689 O O . GLU A 1 90 ? -0.240 7.390 9.726 1.00 83.12 90 GLU A O 1
ATOM 694 N N . THR A 1 91 ? -1.088 7.478 7.657 1.00 80.44 91 THR A N 1
ATOM 695 C CA . THR A 1 91 ? -2.433 7.893 8.090 1.00 80.44 91 THR A CA 1
ATOM 696 C C . THR A 1 91 ? -3.327 6.722 8.519 1.00 80.44 91 THR A C 1
ATOM 698 O O . THR A 1 91 ? -4.472 6.933 8.950 1.00 80.44 91 THR A O 1
ATOM 701 N N . LEU A 1 92 ? -2.837 5.478 8.423 1.00 79.44 92 LEU A N 1
ATOM 702 C CA . LEU A 1 92 ? -3.548 4.321 8.954 1.00 79.44 92 LEU A CA 1
ATOM 703 C C . LEU A 1 92 ? -3.554 4.362 10.479 1.00 79.44 92 LEU A C 1
ATOM 705 O O . LEU A 1 92 ? -2.569 4.613 11.164 1.00 79.44 92 LEU A O 1
ATOM 709 N N . SER A 1 93 ? -4.732 4.136 11.026 1.00 74.38 93 SER A N 1
ATOM 710 C CA . SER A 1 93 ? -5.015 4.115 12.449 1.00 74.38 93 SER A CA 1
ATOM 711 C C . SER A 1 93 ? -6.269 3.273 12.633 1.00 74.38 93 SER A C 1
ATOM 713 O O . SER A 1 93 ? -7.127 3.245 11.750 1.00 74.38 93 SER A O 1
ATOM 715 N N . ARG A 1 94 ? -6.450 2.655 13.804 1.00 69.62 94 ARG A N 1
ATOM 716 C CA . ARG A 1 94 ? -7.682 1.904 14.125 1.00 69.62 94 ARG A CA 1
ATOM 717 C C . ARG A 1 94 ? -8.947 2.715 13.800 1.00 69.62 94 ARG A C 1
ATOM 719 O O . ARG A 1 94 ? -9.856 2.228 13.135 1.00 69.62 94 ARG A O 1
ATOM 726 N N . LYS A 1 95 ? -8.920 4.016 14.115 1.00 70.62 95 LYS A N 1
ATOM 727 C CA . LYS A 1 95 ? -9.984 4.975 13.783 1.00 70.62 95 LYS A CA 1
ATOM 728 C C . LYS A 1 95 ? -10.209 5.172 12.277 1.00 70.62 95 LYS A C 1
ATOM 730 O O . LYS A 1 95 ? -11.361 5.250 11.861 1.00 70.62 95 LYS A O 1
ATOM 735 N N . SER A 1 96 ? -9.155 5.284 11.463 1.00 70.19 96 SER A N 1
ATOM 736 C CA . SER A 1 96 ? -9.301 5.468 10.007 1.00 70.19 96 SER A CA 1
ATOM 737 C C . SER A 1 96 ? -9.739 4.188 9.293 1.00 70.19 96 SER A C 1
ATOM 739 O O . SER A 1 96 ? -10.322 4.264 8.214 1.00 70.19 96 SER A O 1
ATOM 741 N N . LEU A 1 97 ? -9.554 3.034 9.935 1.00 70.75 97 LEU A N 1
ATOM 742 C CA . LEU A 1 97 ? -10.064 1.738 9.490 1.00 70.75 97 LEU A CA 1
ATOM 743 C C . LEU A 1 97 ? -11.495 1.448 9.962 1.00 70.75 97 LEU A C 1
ATOM 745 O O . LEU A 1 97 ? -12.053 0.415 9.606 1.00 70.75 97 LEU A O 1
ATOM 749 N N . GLY A 1 98 ? -12.105 2.354 10.734 1.00 66.06 98 GLY A N 1
ATOM 750 C CA . GLY A 1 98 ? -13.448 2.159 11.280 1.00 66.06 98 GLY A CA 1
ATOM 751 C C . GLY A 1 98 ? -13.509 1.109 12.393 1.00 66.06 98 GLY A C 1
ATOM 752 O O . GLY A 1 98 ? -14.602 0.692 12.769 1.00 66.06 98 GLY A O 1
ATOM 753 N N . ILE A 1 99 ? -12.358 0.704 12.940 1.00 66.25 99 ILE A N 1
ATOM 754 C CA . ILE A 1 99 ? -12.282 -0.147 14.123 1.00 66.25 99 ILE A CA 1
ATOM 755 C C . ILE A 1 99 ? -12.648 0.743 15.308 1.00 66.25 99 ILE A C 1
ATOM 757 O O . ILE A 1 99 ? -11.858 1.576 15.763 1.00 66.25 99 ILE A O 1
ATOM 761 N N . VAL A 1 100 ? -13.891 0.619 15.764 1.00 60.44 100 VAL A N 1
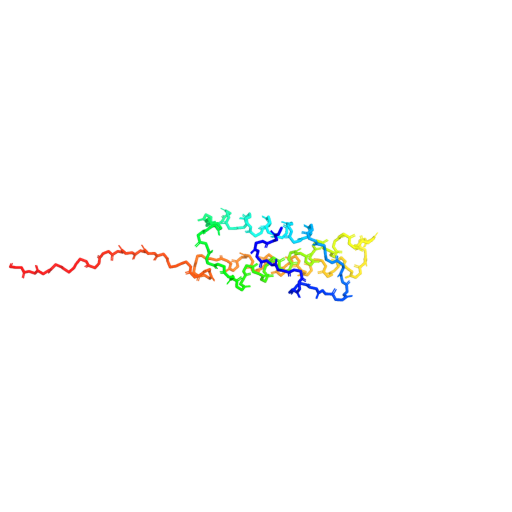ATOM 762 C CA . VAL A 1 100 ? -14.317 1.210 17.027 1.00 60.44 100 VAL A CA 1
ATOM 763 C C . VAL A 1 100 ? -13.627 0.396 18.112 1.00 60.44 100 VAL A C 1
ATOM 765 O O . VAL A 1 100 ? -13.976 -0.764 18.324 1.00 60.44 100 VAL A O 1
ATOM 768 N N . ASP A 1 101 ? -12.627 0.978 18.777 1.00 53.59 101 ASP A N 1
ATOM 769 C CA . ASP A 1 101 ? -12.193 0.483 20.080 1.00 53.59 101 ASP A CA 1
ATOM 770 C C . ASP A 1 101 ? -13.457 0.467 20.949 1.00 53.59 101 ASP A C 1
ATOM 772 O O . ASP A 1 101 ? -13.931 1.519 21.387 1.00 53.59 101 ASP A O 1
ATOM 776 N N . ASN A 1 102 ? -14.041 -0.716 21.156 1.00 48.75 102 ASN A N 1
ATOM 777 C CA . ASN A 1 102 ? -15.027 -0.960 22.203 1.00 48.75 102 ASN A CA 1
ATOM 778 C C . ASN A 1 102 ? -14.301 -0.839 23.546 1.00 48.75 102 ASN A C 1
ATOM 780 O O . ASN A 1 102 ? -14.199 -1.783 24.319 1.00 48.75 102 ASN A O 1
ATOM 784 N N . ASN A 1 103 ? -13.797 0.356 23.847 1.00 47.25 103 ASN A N 1
ATOM 785 C CA . ASN A 1 103 ? -13.617 0.800 25.209 1.00 47.25 103 ASN A CA 1
ATOM 786 C C . ASN A 1 103 ? -15.020 1.073 25.751 1.00 47.25 103 ASN A C 1
ATOM 788 O O . ASN A 1 103 ? -15.431 2.210 25.986 1.00 47.25 103 ASN A O 1
ATOM 792 N N . GLU A 1 104 ? -15.755 -0.020 25.954 1.00 48.75 104 GLU A N 1
ATOM 793 C CA . GLU A 1 104 ? -16.808 -0.134 26.944 1.00 48.75 104 GLU A CA 1
ATOM 794 C C . GLU A 1 104 ? -16.156 0.055 28.323 1.00 48.75 104 GLU A C 1
ATOM 796 O O . GLU A 1 104 ? -16.074 -0.858 29.141 1.00 48.75 104 GLU A O 1
ATOM 801 N N . TYR A 1 105 ? -15.664 1.264 28.611 1.00 53.72 105 TYR A N 1
ATOM 802 C CA . TYR A 1 105 ? -15.571 1.699 29.992 1.00 53.72 105 TYR A CA 1
ATOM 803 C C . TYR A 1 105 ? -17.012 1.797 30.467 1.00 53.72 105 TYR A C 1
ATOM 805 O O . TYR A 1 105 ? -17.716 2.769 30.190 1.00 53.72 105 TYR A O 1
ATOM 813 N N . GLY A 1 106 ? -17.453 0.698 31.085 1.00 50.41 106 GLY A N 1
ATOM 814 C CA . GLY A 1 106 ? -18.790 0.500 31.599 1.00 50.41 106 GLY A CA 1
ATOM 815 C C . GLY A 1 106 ? -19.279 1.765 32.279 1.00 50.41 106 GLY A C 1
ATOM 816 O O . GLY A 1 106 ? -18.679 2.261 33.234 1.00 50.41 106 GLY A O 1
ATOM 817 N N . ASN A 1 107 ? -20.378 2.292 31.759 1.00 51.81 107 ASN A N 1
ATOM 818 C CA . ASN A 1 107 ? -21.126 3.347 32.405 1.00 51.81 107 ASN A CA 1
ATOM 819 C C . ASN A 1 107 ? -21.748 2.712 33.660 1.00 51.81 107 ASN A C 1
ATOM 821 O O . ASN A 1 107 ? -22.855 2.178 33.619 1.00 51.81 107 ASN A O 1
ATOM 825 N N . VAL A 1 108 ? -20.985 2.648 34.756 1.00 59.16 108 VAL A N 1
ATOM 826 C CA . VAL A 1 108 ? -21.478 2.141 36.038 1.00 59.16 108 VAL A CA 1
ATOM 827 C C . VAL A 1 108 ? -22.423 3.199 36.587 1.00 59.16 108 VAL A C 1
ATOM 829 O O . VAL A 1 108 ? -22.026 4.119 37.301 1.00 59.16 108 VAL A O 1
ATOM 832 N N . ILE A 1 109 ? -23.697 3.086 36.224 1.00 62.84 109 ILE A N 1
ATOM 833 C CA . ILE A 1 109 ? -24.768 3.827 36.878 1.00 62.84 109 ILE A CA 1
ATOM 834 C C . ILE A 1 109 ? -24.877 3.260 38.298 1.00 62.84 109 ILE A C 1
ATOM 836 O O . ILE A 1 109 ? -25.529 2.245 38.531 1.00 62.84 109 ILE A O 1
ATOM 840 N N . LEU A 1 110 ? -24.210 3.904 39.259 1.00 61.50 110 LEU A N 1
ATOM 841 C CA . LEU A 1 110 ? -24.424 3.676 40.688 1.00 61.50 110 LEU A CA 1
ATOM 842 C C . LEU A 1 110 ? -25.798 4.246 41.068 1.00 61.50 110 LEU A C 1
ATOM 844 O O . LEU A 1 110 ? -25.917 5.361 41.577 1.00 61.50 110 LEU A O 1
ATOM 848 N N . GLY A 1 111 ? -26.851 3.480 40.784 1.00 59.53 111 GLY A N 1
ATOM 849 C CA . GLY A 1 111 ? -28.172 3.713 41.349 1.00 59.53 111 GLY A CA 1
ATOM 850 C C . GLY A 1 111 ? -28.103 3.516 42.861 1.00 59.53 111 GLY A C 1
ATOM 851 O O . GLY A 1 111 ? -27.865 2.406 43.331 1.00 59.53 111 GLY A O 1
ATOM 852 N N . ARG A 1 112 ? -28.267 4.600 43.625 1.00 52.88 112 ARG A N 1
ATOM 853 C CA . ARG A 1 112 ? -28.477 4.532 45.075 1.00 52.88 112 ARG A CA 1
ATOM 854 C C . ARG A 1 112 ? -29.821 3.842 45.331 1.00 52.88 112 ARG A C 1
ATOM 856 O O . ARG A 1 112 ? -30.851 4.400 44.954 1.00 52.88 112 ARG A O 1
ATOM 863 N N . ALA A 1 113 ? -29.780 2.652 45.925 1.00 56.88 113 ALA A N 1
ATOM 864 C CA . ALA A 1 113 ? -30.908 2.050 46.633 1.00 56.88 113 ALA A CA 1
ATOM 865 C C . ALA A 1 113 ? -30.915 2.532 48.089 1.00 56.88 113 ALA A C 1
ATOM 867 O O . ALA A 1 113 ? -29.806 2.774 48.623 1.00 56.88 113 ALA A O 1
#